Protein AF-A0A2P5TR00-F1 (afdb_monomer)

Secondary structure (DSSP, 8-state):
--HHHHHHHHHHHHHHHHHHHHHS---HHHHHHHHHHHHHHHHHHHHHHTTTTTTTTT---SSSGGGTTSS------

Solvent-accessible surface area (backbone atoms only — not comparable to full-atom values): 4936 Å² total; per-residue (Å²): 120,61,70,68,59,54,54,52,50,52,51,51,53,50,51,52,51,50,46,53,67,66,75,46,94,57,58,76,70,61,48,52,52,52,53,53,52,51,50,51,52,51,52,55,49,47,54,56,62,73,27,85,76,52,77,64,81,75,70,79,83,67,75,77,74,76,70,68,83,77,87,78,75,81,89,82,127

Organism: NCBI:txid641510

Foldseek 3Di:
DPPVVLVVVVVVLVVVLVCCLPVDPDDPVVSVVVVVVSVVVNVVVVVVVVPPPPVPVPDPPDDPPPPPPPPPDPPPD

Radius of gyration: 25.34 Å; Cα contacts (8 Å, |Δi|>4): 10; chains: 1; bounding box: 67×26×61 Å

pLDDT: mean 76.02, std 13.22, range [51.38, 92.62]

Nearest PDB structures (foldseek):
  7oci-assembly1_C  TM=6.213E-01  e=3.127E+00  Saccharomyces cerevisiae S288C
  6dma-assembly1_B  TM=6.939E-01  e=8.837E+00  synthetic construct

Mean predicted aligned error: 13.51 Å

Sequence (77 aa):
MPLINLIIILIVVGVLLWLVNTYIPMDRKIKNILNVVVVIAVVIWLLQAFGVLGALDGIRVGAVMIMAPLLHDPAIG

InterPro domains:
  IPR049641 Thivi_2564 membrane protein [NF041949] (3-53)
  IPR049641 Thivi_2564 membrane protein [PF28077] (2-53)

Structure (mmCIF, N/CA/C/O backbone):
data_AF-A0A2P5TR00-F1
#
_entry.id   AF-A0A2P5TR00-F1
#
loop_
_atom_site.group_PDB
_atom_site.id
_atom_site.type_symbol
_atom_site.label_atom_id
_atom_site.label_alt_id
_atom_site.label_comp_id
_atom_site.label_asym_id
_atom_site.label_entity_id
_atom_site.label_seq_id
_atom_site.pdbx_PDB_ins_code
_atom_site.Cartn_x
_atom_site.Cartn_y
_atom_site.Cartn_z
_atom_site.occupancy
_atom_site.B_iso_or_equiv
_atom_site.auth_seq_id
_atom_site.auth_comp_id
_atom_site.auth_asym_id
_atom_site.auth_atom_id
_atom_site.pdbx_PDB_model_num
ATOM 1 N N . MET A 1 1 ? 10.625 -6.808 -11.939 1.00 63.41 1 MET A N 1
ATOM 2 C CA . MET A 1 1 ? 9.226 -7.052 -12.374 1.00 63.41 1 MET A CA 1
ATOM 3 C C . MET A 1 1 ? 8.827 -5.975 -13.377 1.00 63.41 1 MET A C 1
ATOM 5 O O . MET A 1 1 ? 9.211 -4.835 -13.139 1.00 63.41 1 MET A O 1
ATOM 9 N N . PRO A 1 2 ? 8.108 -6.276 -14.478 1.00 76.81 2 PRO A N 1
ATOM 10 C CA . PRO A 1 2 ? 7.647 -5.232 -15.396 1.00 76.81 2 PRO A CA 1
ATOM 11 C C . PRO A 1 2 ? 6.697 -4.266 -14.668 1.00 76.81 2 PRO A C 1
ATOM 13 O O . PRO A 1 2 ? 5.920 -4.702 -13.817 1.00 76.81 2 PRO A O 1
ATOM 16 N N . LEU A 1 3 ? 6.762 -2.965 -14.989 1.00 78.88 3 LEU A N 1
ATOM 17 C CA . LEU A 1 3 ? 6.025 -1.891 -14.291 1.00 78.88 3 LEU A CA 1
ATOM 18 C C . LEU A 1 3 ? 4.525 -2.182 -14.163 1.00 78.88 3 LEU A C 1
ATOM 20 O O . LEU A 1 3 ? 3.930 -1.951 -13.114 1.00 78.88 3 LEU A O 1
ATOM 24 N N . ILE A 1 4 ? 3.935 -2.764 -15.208 1.00 82.06 4 ILE A N 1
ATOM 25 C CA . ILE A 1 4 ? 2.523 -3.149 -15.224 1.00 82.06 4 ILE A CA 1
ATOM 26 C C . ILE A 1 4 ? 2.182 -4.163 -14.122 1.00 82.06 4 ILE A C 1
ATOM 28 O O . ILE A 1 4 ? 1.154 -4.038 -13.465 1.00 82.06 4 ILE A O 1
ATOM 32 N N . ASN A 1 5 ? 3.073 -5.118 -13.848 1.00 82.81 5 ASN A N 1
ATOM 33 C CA . ASN A 1 5 ? 2.859 -6.143 -12.830 1.00 82.81 5 A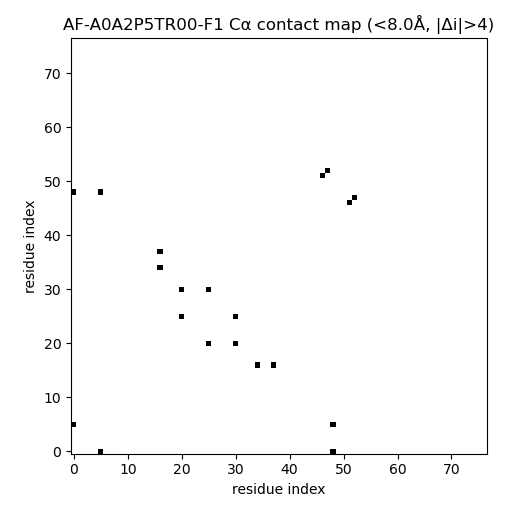SN A CA 1
ATOM 34 C C . ASN A 1 5 ? 2.924 -5.548 -11.419 1.00 82.81 5 ASN A C 1
ATOM 36 O O . ASN A 1 5 ? 2.161 -5.944 -10.545 1.00 82.81 5 ASN A O 1
ATOM 40 N N . LEU A 1 6 ? 3.807 -4.566 -11.205 1.00 86.00 6 LEU A N 1
ATOM 41 C CA . LEU A 1 6 ? 3.913 -3.839 -9.938 1.00 86.00 6 LEU A CA 1
ATOM 42 C C . LEU A 1 6 ? 2.624 -3.059 -9.654 1.00 86.00 6 LEU A C 1
ATOM 44 O O . LEU A 1 6 ? 2.087 -3.151 -8.553 1.00 86.00 6 LEU A O 1
ATOM 48 N N . ILE A 1 7 ? 2.095 -2.359 -10.661 1.00 86.62 7 ILE A N 1
ATOM 49 C CA . ILE A 1 7 ? 0.832 -1.614 -10.556 1.00 86.62 7 ILE A CA 1
ATOM 50 C C . ILE A 1 7 ? -0.330 -2.557 -10.225 1.00 86.62 7 ILE A C 1
ATOM 52 O O . ILE A 1 7 ? -1.106 -2.267 -9.316 1.00 86.62 7 ILE A O 1
ATOM 56 N N . ILE A 1 8 ? -0.426 -3.704 -10.906 1.00 90.56 8 ILE A N 1
ATOM 57 C CA . ILE A 1 8 ? -1.467 -4.707 -10.636 1.00 90.56 8 ILE A CA 1
ATOM 58 C C . ILE A 1 8 ? -1.388 -5.190 -9.184 1.00 90.56 8 ILE A C 1
ATOM 60 O O . ILE A 1 8 ? -2.403 -5.204 -8.491 1.00 90.56 8 ILE A O 1
ATOM 64 N N . ILE A 1 9 ? -0.194 -5.537 -8.695 1.00 89.56 9 ILE A N 1
ATOM 65 C CA . ILE A 1 9 ? -0.010 -5.985 -7.307 1.00 89.56 9 ILE A CA 1
ATOM 66 C C . ILE A 1 9 ? -0.412 -4.884 -6.320 1.00 89.56 9 ILE A C 1
ATOM 68 O O . ILE A 1 9 ? -1.086 -5.172 -5.334 1.00 89.56 9 ILE A O 1
ATOM 72 N N . LEU A 1 10 ? -0.066 -3.626 -6.596 1.00 90.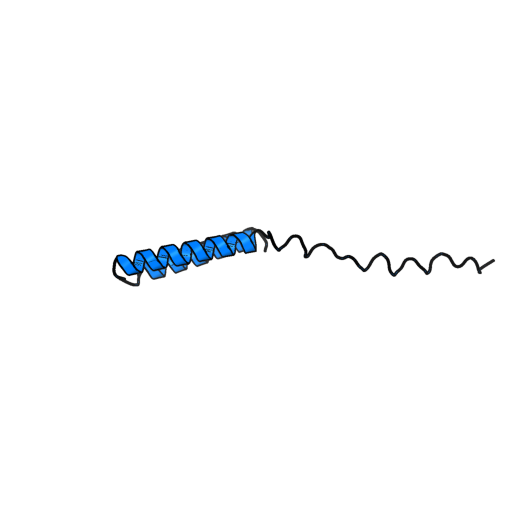25 10 LEU A N 1
ATOM 73 C CA . LEU A 1 10 ? -0.422 -2.504 -5.730 1.00 90.25 10 LEU A CA 1
ATOM 74 C C . LEU A 1 10 ? -1.942 -2.315 -5.629 1.00 90.25 10 LEU A C 1
ATOM 76 O O . LEU A 1 10 ? -2.467 -2.098 -4.536 1.00 90.25 10 LEU A O 1
ATOM 80 N N . ILE A 1 11 ? -2.651 -2.464 -6.752 1.00 91.38 11 ILE A N 1
ATOM 81 C CA . ILE A 1 11 ? -4.118 -2.432 -6.793 1.00 91.38 11 ILE A CA 1
ATOM 82 C C . ILE A 1 11 ? -4.694 -3.6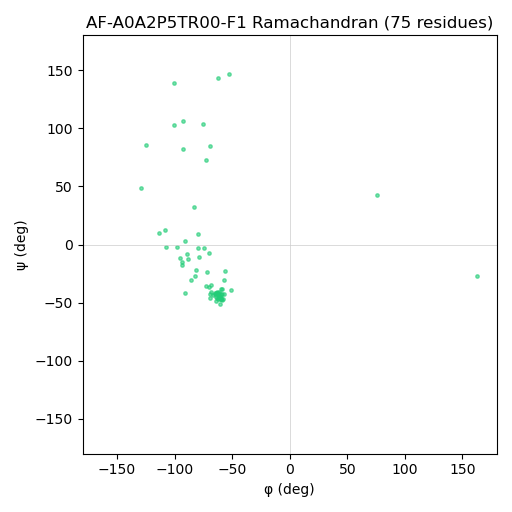06 -5.994 1.00 91.38 11 ILE A C 1
ATOM 84 O O . ILE A 1 11 ? -5.558 -3.395 -5.145 1.00 91.38 11 ILE A O 1
ATOM 88 N N . VAL A 1 12 ? -4.201 -4.829 -6.211 1.00 92.56 12 VAL A N 1
ATOM 89 C CA . VAL A 1 12 ? -4.678 -6.034 -5.511 1.00 92.56 12 VAL A CA 1
ATOM 90 C C . VAL A 1 12 ? -4.487 -5.911 -3.998 1.00 92.56 12 VAL A C 1
ATOM 92 O O . VAL A 1 12 ? -5.426 -6.154 -3.241 1.00 92.56 12 VAL A O 1
ATOM 95 N N . VAL A 1 13 ? -3.305 -5.484 -3.547 1.00 89.44 13 VAL A N 1
ATOM 96 C CA . VAL A 1 13 ? -3.006 -5.283 -2.121 1.00 89.44 13 VAL A CA 1
ATOM 97 C C . VAL A 1 13 ? -3.868 -4.166 -1.529 1.00 89.44 13 VAL A C 1
ATOM 99 O O . VAL A 1 13 ? -4.402 -4.327 -0.432 1.00 89.44 13 VAL A O 1
ATOM 102 N N . GLY A 1 14 ? -4.062 -3.062 -2.257 1.00 90.12 14 GLY A N 1
ATOM 103 C CA . GLY A 1 14 ? -4.929 -1.962 -1.829 1.00 90.12 14 GLY A CA 1
ATOM 104 C C . GLY A 1 14 ? -6.390 -2.386 -1.659 1.00 90.12 14 GLY A C 1
ATOM 105 O O . GLY A 1 14 ? -7.011 -2.066 -0.646 1.00 90.12 14 GLY A O 1
ATOM 106 N N . VAL A 1 15 ? -6.924 -3.160 -2.607 1.00 91.81 15 VAL A N 1
ATOM 107 C CA . VAL A 1 15 ? -8.294 -3.694 -2.547 1.00 91.81 15 VAL A CA 1
ATOM 108 C C . VAL A 1 15 ? -8.441 -4.704 -1.407 1.00 91.81 15 VAL A C 1
ATOM 110 O O . VAL A 1 15 ? -9.408 -4.620 -0.650 1.00 91.81 15 VAL A O 1
ATOM 113 N N . LEU A 1 16 ? -7.474 -5.608 -1.221 1.00 88.12 16 LEU A N 1
ATOM 114 C CA . LEU A 1 16 ? -7.449 -6.549 -0.093 1.00 88.12 16 LEU A CA 1
ATOM 115 C C . LEU A 1 16 ? -7.455 -5.822 1.253 1.00 88.12 16 LEU A C 1
ATOM 117 O O . LEU A 1 16 ? -8.257 -6.153 2.126 1.00 88.12 16 LEU A O 1
ATOM 121 N N . LEU A 1 17 ? -6.609 -4.802 1.415 1.00 86.19 17 LEU A N 1
ATOM 122 C CA . LEU A 1 17 ? -6.565 -4.006 2.639 1.00 86.19 17 LEU A CA 1
ATOM 123 C C . LEU A 1 17 ? -7.883 -3.262 2.876 1.00 86.19 17 LEU A C 1
ATOM 125 O O . LEU A 1 17 ? -8.375 -3.221 4.006 1.00 86.19 17 LEU A O 1
ATOM 129 N N . TRP A 1 18 ? -8.470 -2.698 1.819 1.00 87.19 18 TRP A N 1
ATOM 130 C CA . TRP A 1 18 ? -9.762 -2.022 1.897 1.00 87.19 18 TRP A CA 1
ATOM 131 C C . TRP A 1 18 ? -10.878 -2.976 2.331 1.00 87.19 18 TRP A C 1
ATOM 133 O O . TRP A 1 18 ? -11.671 -2.617 3.204 1.00 87.19 18 TRP A O 1
ATOM 143 N N . LEU A 1 19 ? -10.900 -4.200 1.794 1.00 86.44 19 LEU A N 1
ATOM 144 C CA . LEU A 1 19 ? -11.827 -5.251 2.211 1.00 86.44 19 LEU A CA 1
ATOM 145 C C . LEU A 1 19 ? -11.632 -5.601 3.689 1.00 86.44 19 LEU A C 1
ATOM 147 O O . LEU A 1 19 ? -12.587 -5.547 4.459 1.00 86.44 19 LEU A O 1
ATOM 151 N N . VAL A 1 20 ? -10.404 -5.880 4.121 1.00 84.69 20 VAL A N 1
ATOM 152 C CA . VAL A 1 20 ? -10.122 -6.206 5.529 1.00 84.69 20 VAL A CA 1
ATOM 153 C C . VAL A 1 20 ? -10.581 -5.077 6.460 1.00 84.69 20 VAL A C 1
ATOM 155 O O . VAL A 1 20 ? -11.228 -5.330 7.472 1.00 84.69 20 VAL A O 1
ATOM 158 N N . ASN A 1 21 ? -10.326 -3.822 6.092 1.00 83.75 21 ASN A N 1
ATOM 159 C CA . ASN A 1 21 ? -10.726 -2.649 6.870 1.00 83.75 21 ASN A CA 1
ATOM 160 C C . ASN A 1 21 ? -12.242 -2.350 6.844 1.00 83.75 21 ASN A C 1
ATOM 162 O O . ASN A 1 21 ? -12.738 -1.663 7.740 1.00 83.75 21 ASN A O 1
ATOM 166 N N . THR A 1 22 ? -12.958 -2.807 5.813 1.00 83.62 22 THR A N 1
ATOM 167 C CA . THR A 1 22 ? -14.403 -2.568 5.629 1.00 83.62 22 THR A CA 1
ATOM 168 C C . THR A 1 22 ? -15.252 -3.671 6.250 1.00 83.62 22 THR A C 1
ATOM 170 O O . THR A 1 22 ? -16.266 -3.380 6.876 1.00 83.62 22 THR A O 1
ATOM 173 N N . TYR A 1 23 ? -14.845 -4.930 6.092 1.00 82.56 23 TYR A N 1
ATOM 174 C CA . TYR A 1 23 ? -15.649 -6.088 6.487 1.00 82.56 23 TYR A CA 1
ATOM 175 C C . TYR A 1 23 ? -15.344 -6.598 7.895 1.00 82.56 23 TYR A C 1
ATOM 177 O O . TYR A 1 23 ? -16.170 -7.307 8.465 1.00 82.56 23 TYR A O 1
ATOM 185 N N . ILE A 1 24 ? -14.197 -6.234 8.476 1.00 80.25 24 ILE A N 1
ATOM 186 C CA . ILE A 1 24 ? -13.883 -6.555 9.868 1.00 80.25 24 ILE A CA 1
ATOM 187 C C . ILE A 1 24 ? -14.154 -5.303 10.712 1.00 80.25 24 ILE A C 1
ATOM 189 O O . ILE A 1 24 ? -13.340 -4.374 10.691 1.00 80.25 24 ILE A O 1
ATOM 193 N N . PRO A 1 25 ? -15.279 -5.236 11.453 1.00 75.50 25 PRO A N 1
ATOM 194 C CA . PRO A 1 25 ? -15.537 -4.155 12.395 1.00 75.50 25 PRO A CA 1
ATOM 195 C C . PRO A 1 25 ? -14.569 -4.295 13.573 1.00 75.50 25 PRO A C 1
ATOM 197 O O . PRO A 1 25 ? -14.859 -4.930 14.583 1.00 75.50 25 PRO A O 1
ATOM 200 N N . MET A 1 26 ? -13.371 -3.745 13.399 1.00 77.88 26 MET A N 1
ATOM 201 C CA . MET A 1 26 ? -12.299 -3.812 14.377 1.00 77.88 26 MET A CA 1
ATOM 202 C C . MET A 1 26 ? -12.228 -2.509 15.163 1.00 77.88 26 MET A C 1
ATOM 204 O O . MET A 1 26 ? -12.355 -1.415 14.605 1.00 77.88 26 MET A O 1
ATOM 208 N N . ASP A 1 27 ? -12.004 -2.636 16.467 1.00 85.00 27 ASP A N 1
ATOM 209 C CA . ASP A 1 27 ? -11.914 -1.503 17.375 1.00 85.00 27 ASP A CA 1
ATOM 210 C C . ASP A 1 27 ? -10.901 -0.454 16.897 1.00 85.00 27 ASP A C 1
ATOM 212 O O . ASP A 1 27 ? -9.856 -0.769 16.311 1.00 85.00 27 ASP A O 1
ATOM 216 N N . ARG A 1 28 ? -11.189 0.821 17.176 1.00 81.31 28 ARG A N 1
ATOM 217 C CA . ARG A 1 28 ? -10.504 1.970 16.551 1.00 81.31 28 ARG A CA 1
ATOM 218 C C . ARG A 1 28 ? -8.979 1.956 16.758 1.00 81.31 28 ARG A C 1
ATOM 220 O O . ARG A 1 28 ? -8.239 2.404 15.884 1.00 81.31 28 ARG A O 1
ATOM 227 N N . LYS A 1 29 ? -8.499 1.398 17.881 1.00 81.81 29 LYS A N 1
ATOM 228 C CA . LYS A 1 29 ? -7.062 1.196 18.162 1.00 81.81 29 LYS A CA 1
ATOM 229 C C . LYS A 1 29 ? -6.425 0.127 17.273 1.00 81.81 29 LYS A C 1
ATOM 231 O O . LYS A 1 29 ? -5.348 0.361 16.731 1.00 81.81 29 LYS A O 1
ATOM 236 N N . ILE A 1 30 ? -7.076 -1.022 17.105 1.00 82.88 30 ILE A N 1
ATOM 237 C CA . ILE A 1 30 ? -6.519 -2.153 16.350 1.00 82.88 30 ILE A CA 1
ATOM 238 C C . ILE A 1 30 ? -6.534 -1.840 14.847 1.00 82.88 30 ILE A C 1
ATOM 240 O O . ILE A 1 30 ? -5.577 -2.145 14.137 1.00 82.88 30 ILE A O 1
ATOM 244 N N . LYS A 1 31 ? -7.567 -1.133 14.369 1.00 80.56 31 LYS A N 1
ATOM 245 C CA . LYS A 1 31 ? -7.660 -0.655 12.982 1.00 80.56 31 LYS A CA 1
ATOM 246 C C . LYS A 1 31 ? -6.493 0.259 12.586 1.00 80.56 31 LYS A C 1
ATOM 248 O O . LYS A 1 31 ? -5.932 0.100 11.503 1.00 80.56 31 LYS A O 1
ATOM 253 N N . ASN A 1 32 ? -6.090 1.175 13.469 1.00 83.38 32 ASN A N 1
ATOM 254 C CA . ASN A 1 32 ? -4.935 2.041 13.218 1.00 83.38 32 ASN A CA 1
ATOM 255 C C . ASN A 1 32 ? -3.622 1.249 13.142 1.00 83.38 32 ASN A C 1
ATOM 257 O O . ASN A 1 32 ? -2.824 1.501 12.245 1.00 83.38 32 ASN A O 1
ATOM 261 N N . ILE A 1 33 ? -3.413 0.280 14.041 1.00 87.56 33 ILE A N 1
ATOM 262 C CA . ILE A 1 33 ? -2.199 -0.552 14.050 1.00 87.56 33 ILE A CA 1
ATOM 263 C C . ILE A 1 33 ? -2.098 -1.363 12.754 1.00 87.56 33 ILE A C 1
ATOM 265 O O . ILE A 1 33 ? -1.054 -1.344 12.109 1.00 87.56 33 ILE A O 1
ATOM 269 N N . LEU A 1 34 ? -3.185 -2.012 12.329 1.00 86.75 34 LEU A N 1
ATOM 270 C CA . LEU A 1 34 ? -3.200 -2.803 11.098 1.00 86.75 34 LEU A CA 1
ATOM 27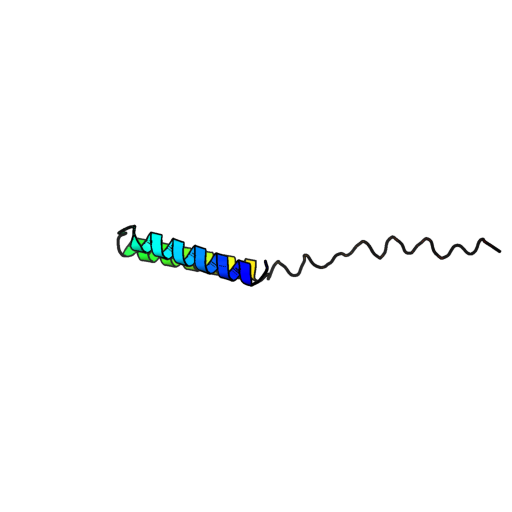1 C C . LEU A 1 34 ? -2.873 -1.950 9.865 1.00 86.75 34 LEU A C 1
ATOM 273 O O . LEU A 1 34 ? -2.030 -2.340 9.062 1.00 86.75 34 LEU A O 1
ATOM 277 N N . ASN A 1 35 ? -3.503 -0.780 9.724 1.00 85.81 35 ASN A N 1
ATOM 278 C CA . ASN A 1 35 ? -3.264 0.087 8.571 1.00 85.81 35 ASN A CA 1
ATOM 279 C C . ASN A 1 35 ? -1.805 0.566 8.524 1.00 85.81 35 ASN A C 1
ATOM 281 O O . ASN A 1 35 ? -1.171 0.503 7.476 1.00 85.81 35 ASN A O 1
ATOM 285 N N . VAL A 1 36 ? -1.244 0.972 9.668 1.00 89.44 36 VAL A N 1
ATOM 286 C CA . VAL A 1 36 ? 0.169 1.375 9.762 1.00 89.44 36 VAL A CA 1
ATOM 287 C C . VAL A 1 36 ? 1.095 0.221 9.373 1.00 89.44 36 VAL A C 1
ATOM 289 O O . VAL A 1 36 ? 1.996 0.414 8.560 1.00 89.44 36 VAL A O 1
ATOM 292 N N . VAL A 1 37 ? 0.853 -0.985 9.893 1.00 90.75 37 VAL A N 1
ATOM 293 C CA . VAL A 1 37 ? 1.666 -2.172 9.579 1.00 90.75 37 VAL A CA 1
ATOM 294 C C . VAL A 1 37 ? 1.613 -2.504 8.088 1.00 90.75 37 VAL A C 1
ATOM 296 O O . VAL A 1 37 ? 2.657 -2.736 7.478 1.00 90.75 37 VAL A O 1
ATOM 299 N N . VAL A 1 38 ? 0.426 -2.490 7.478 1.00 89.00 38 VAL A N 1
ATOM 300 C CA . VAL A 1 38 ? 0.282 -2.817 6.052 1.00 89.00 38 VAL A CA 1
ATOM 301 C C . VAL A 1 38 ? 0.920 -1.746 5.173 1.00 89.00 38 VAL A C 1
ATOM 303 O O . VAL A 1 38 ? 1.620 -2.088 4.223 1.00 89.00 38 VAL A O 1
ATOM 306 N N . VAL A 1 39 ? 0.758 -0.465 5.507 1.00 88.19 39 VAL A N 1
ATOM 307 C CA . VAL A 1 39 ? 1.426 0.626 4.784 1.00 88.19 39 VAL A CA 1
ATOM 308 C C . VAL A 1 39 ? 2.948 0.464 4.844 1.00 88.19 39 VAL A C 1
ATOM 310 O O . VAL A 1 39 ? 3.602 0.545 3.806 1.00 88.19 39 VAL A O 1
ATOM 313 N N . ILE A 1 40 ? 3.518 0.164 6.016 1.00 92.62 40 ILE A N 1
ATOM 314 C CA . ILE A 1 40 ? 4.964 -0.083 6.160 1.00 92.62 40 ILE A CA 1
ATOM 315 C C . ILE A 1 40 ? 5.405 -1.281 5.308 1.00 92.62 40 ILE A C 1
ATOM 317 O O . ILE A 1 40 ? 6.399 -1.185 4.588 1.00 92.62 40 ILE A O 1
ATOM 321 N N . ALA A 1 41 ? 4.660 -2.389 5.342 1.00 90.44 41 ALA A N 1
ATOM 322 C CA . ALA A 1 41 ? 4.961 -3.571 4.537 1.00 90.44 41 ALA A CA 1
ATOM 323 C C . ALA A 1 41 ? 4.951 -3.262 3.029 1.00 90.44 41 ALA A C 1
ATOM 325 O O . ALA A 1 41 ? 5.864 -3.675 2.314 1.00 90.44 41 ALA A O 1
ATOM 326 N N . VAL A 1 42 ? 3.970 -2.486 2.554 1.00 88.88 42 VAL A N 1
ATOM 327 C CA . VAL A 1 42 ? 3.887 -2.049 1.151 1.00 88.88 42 VAL A CA 1
ATOM 328 C C . VAL A 1 42 ? 5.067 -1.152 0.778 1.00 88.88 42 VAL A C 1
ATOM 330 O O . VAL A 1 42 ? 5.645 -1.337 -0.288 1.00 88.88 42 VAL A O 1
ATOM 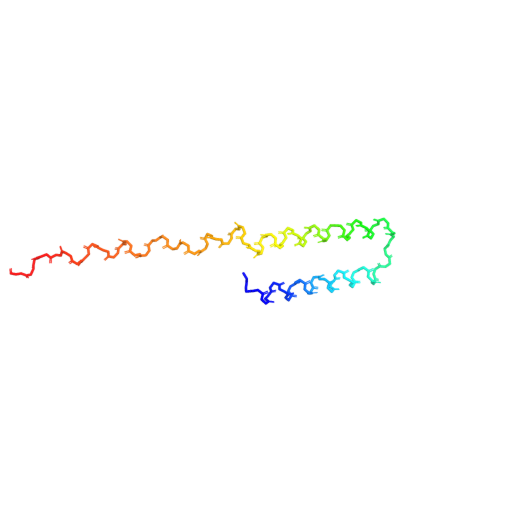333 N N . VAL A 1 43 ? 5.477 -0.220 1.644 1.00 89.19 43 VAL A N 1
ATOM 334 C CA . VAL A 1 43 ? 6.637 0.654 1.387 1.00 89.19 43 VAL A CA 1
ATOM 335 C C . VAL A 1 43 ? 7.931 -0.156 1.273 1.00 89.19 43 VAL A C 1
ATOM 337 O O . VAL A 1 43 ? 8.689 0.038 0.324 1.00 89.19 43 VAL A O 1
ATOM 340 N N . ILE A 1 44 ? 8.172 -1.097 2.191 1.00 88.69 44 ILE A N 1
ATOM 341 C CA . ILE A 1 44 ? 9.349 -1.980 2.140 1.00 88.69 44 ILE A CA 1
ATOM 342 C C . ILE A 1 44 ? 9.327 -2.830 0.864 1.00 88.69 44 ILE A C 1
ATOM 344 O O . ILE A 1 44 ? 10.342 -2.941 0.174 1.00 88.69 44 ILE A O 1
ATOM 348 N N . TRP A 1 45 ? 8.166 -3.388 0.521 1.00 87.19 45 TRP A N 1
ATOM 349 C CA . TRP A 1 45 ? 7.995 -4.181 -0.692 1.00 87.19 45 TRP A CA 1
ATOM 350 C C . TRP A 1 45 ? 8.255 -3.359 -1.959 1.00 87.19 45 TRP A C 1
ATOM 352 O O . TRP A 1 45 ? 8.944 -3.829 -2.863 1.00 87.19 45 TRP A O 1
ATOM 362 N N . LEU A 1 46 ? 7.776 -2.113 -2.015 1.00 85.00 46 LEU A N 1
ATOM 363 C CA . LEU A 1 46 ? 8.040 -1.206 -3.131 1.00 85.00 46 LEU A CA 1
ATOM 364 C C . LEU A 1 46 ? 9.538 -0.919 -3.277 1.00 85.00 46 LEU A C 1
ATOM 366 O O . LEU A 1 46 ? 10.057 -1.013 -4.386 1.00 85.00 46 LEU A O 1
ATOM 370 N N . LEU A 1 47 ? 10.255 -0.640 -2.185 1.00 85.06 47 LEU A N 1
ATOM 371 C CA . LEU A 1 47 ? 11.709 -0.419 -2.221 1.00 85.06 47 LEU A CA 1
ATOM 372 C C . LEU A 1 47 ? 12.475 -1.633 -2.777 1.00 85.06 47 LEU A C 1
ATOM 374 O O . LEU A 1 47 ? 13.422 -1.472 -3.550 1.00 85.06 47 LEU A O 1
ATOM 378 N N . GLN A 1 48 ? 12.043 -2.847 -2.430 1.00 79.06 48 GLN A N 1
ATOM 379 C CA . GLN A 1 48 ? 12.595 -4.087 -2.985 1.00 79.06 48 GLN A CA 1
ATOM 380 C C . GLN A 1 48 ? 12.225 -4.259 -4.468 1.00 79.06 48 GLN A C 1
ATOM 382 O O . GLN A 1 48 ? 13.081 -4.608 -5.283 1.00 79.06 48 GLN A O 1
ATOM 387 N N . ALA A 1 49 ? 10.973 -3.970 -4.836 1.00 74.50 49 ALA A N 1
ATOM 388 C CA . ALA A 1 49 ? 10.446 -4.125 -6.192 1.00 74.50 49 ALA A CA 1
ATOM 389 C C . ALA A 1 49 ? 11.050 -3.132 -7.200 1.00 74.50 49 ALA A C 1
ATOM 391 O O . ALA A 1 49 ? 11.267 -3.501 -8.357 1.00 74.50 49 ALA A O 1
ATOM 392 N N . PHE A 1 50 ? 11.358 -1.904 -6.768 1.00 73.94 50 PHE A N 1
ATOM 393 C CA . PHE A 1 50 ? 12.064 -0.895 -7.567 1.00 73.94 50 PHE A CA 1
ATOM 394 C C . PHE A 1 50 ? 13.562 -1.180 -7.727 1.00 73.94 50 PHE A C 1
ATOM 396 O O . PHE A 1 50 ? 14.240 -0.489 -8.482 1.00 73.94 50 PHE A O 1
ATOM 403 N N . GLY A 1 51 ? 14.077 -2.240 -7.101 1.00 65.88 51 GLY A N 1
ATOM 404 C CA . GLY A 1 51 ? 15.366 -2.787 -7.488 1.00 65.88 51 GLY A CA 1
ATOM 405 C C . GLY A 1 51 ? 16.568 -1.972 -7.022 1.00 65.88 51 GLY A C 1
ATOM 406 O O . GLY A 1 51 ? 17.558 -1.923 -7.744 1.00 65.88 51 GLY A O 1
ATOM 407 N N . VAL A 1 52 ? 16.572 -1.486 -5.774 1.00 54.59 52 VAL A N 1
ATOM 408 C CA . VAL A 1 52 ? 17.854 -1.254 -5.065 1.00 54.59 52 VAL A CA 1
ATOM 409 C C . VAL A 1 52 ? 18.694 -2.554 -5.020 1.00 54.59 52 VAL A C 1
ATOM 411 O O . VAL A 1 52 ? 19.915 -2.500 -4.951 1.00 54.59 52 VAL A O 1
ATOM 414 N N . LEU A 1 53 ? 18.058 -3.729 -5.157 1.00 53.94 53 LEU A N 1
ATOM 415 C CA . LEU A 1 53 ? 18.696 -5.055 -5.231 1.00 53.94 53 LEU A CA 1
ATOM 416 C C . LEU A 1 53 ? 18.679 -5.700 -6.638 1.00 53.94 53 LEU A C 1
ATOM 418 O O . LEU A 1 53 ? 19.206 -6.792 -6.812 1.00 53.94 53 LEU A O 1
ATOM 422 N N . GLY A 1 54 ? 18.071 -5.056 -7.643 1.00 51.56 54 GLY A N 1
ATOM 423 C CA . GLY A 1 54 ? 17.859 -5.629 -8.986 1.00 51.56 54 GLY A CA 1
ATOM 424 C C . GLY A 1 54 ? 18.927 -5.263 -10.023 1.00 51.56 54 GLY A C 1
ATOM 425 O O . GLY A 1 54 ? 18.978 -5.865 -11.091 1.00 51.56 54 GLY A O 1
ATOM 426 N N . ALA A 1 55 ? 19.804 -4.303 -9.716 1.00 53.22 55 ALA A N 1
ATOM 427 C CA . ALA A 1 55 ? 20.885 -3.885 -10.612 1.00 53.22 55 ALA A CA 1
ATOM 428 C C . ALA A 1 55 ? 22.003 -4.940 -10.777 1.00 53.22 55 ALA A C 1
ATOM 430 O O . ALA A 1 55 ? 22.889 -4.765 -11.611 1.00 53.22 55 ALA A O 1
ATOM 431 N N . LEU A 1 56 ? 21.972 -6.036 -10.008 1.00 52.69 56 LEU A N 1
ATOM 432 C CA . LEU A 1 56 ? 23.009 -7.074 -10.015 1.00 52.69 56 LEU A CA 1
ATOM 433 C C . LEU A 1 56 ? 22.717 -8.249 -10.965 1.00 52.69 56 LEU A C 1
ATOM 435 O O . LEU A 1 56 ? 23.638 -8.981 -11.310 1.00 52.69 56 LEU A O 1
ATOM 439 N N . ASP A 1 57 ? 21.482 -8.404 -11.454 1.00 55.28 57 ASP A N 1
ATOM 440 C CA . ASP A 1 57 ? 21.088 -9.544 -12.308 1.00 55.28 57 ASP A CA 1
ATOM 441 C C . ASP A 1 57 ? 21.536 -9.393 -13.780 1.00 55.28 57 ASP A C 1
ATOM 443 O O . ASP A 1 57 ? 21.468 -10.331 -14.577 1.00 55.28 57 ASP A O 1
ATOM 447 N N . GLY A 1 58 ? 22.007 -8.200 -14.165 1.00 56.41 58 GLY A N 1
ATOM 448 C CA . GLY A 1 58 ? 22.451 -7.887 -15.528 1.00 56.41 58 GLY A CA 1
ATOM 449 C C . GLY A 1 58 ? 23.926 -8.177 -15.815 1.00 56.41 58 GLY A C 1
ATOM 450 O O . GLY A 1 58 ? 24.329 -8.170 -16.979 1.00 56.41 58 GLY A O 1
ATOM 451 N N . ILE A 1 59 ? 24.752 -8.436 -14.796 1.00 58.47 59 ILE A N 1
ATOM 452 C CA . ILE A 1 59 ? 26.196 -8.585 -14.994 1.00 58.47 59 ILE A CA 1
ATOM 453 C C . ILE A 1 59 ? 26.544 -10.061 -15.216 1.00 58.47 59 ILE A C 1
ATOM 455 O O . ILE A 1 59 ? 27.008 -10.768 -14.324 1.00 58.47 59 ILE A O 1
ATOM 459 N N . ARG A 1 60 ? 26.368 -10.530 -16.455 1.00 61.31 60 ARG A N 1
ATOM 460 C CA . ARG A 1 60 ? 26.980 -11.783 -16.924 1.00 61.31 60 ARG A CA 1
ATOM 461 C C . ARG A 1 60 ? 28.491 -11.579 -17.121 1.00 61.31 60 ARG A C 1
ATOM 463 O O . ARG A 1 60 ? 28.962 -11.509 -18.255 1.00 61.31 60 ARG A O 1
ATOM 470 N N . VAL A 1 61 ? 29.267 -11.480 -16.039 1.00 62.81 61 VAL A N 1
ATOM 471 C CA . VAL A 1 61 ? 30.730 -11.645 -16.122 1.00 62.81 61 VAL A CA 1
ATOM 472 C C . VAL A 1 61 ? 31.002 -13.138 -16.270 1.00 62.81 61 VAL A C 1
ATOM 474 O O . VAL A 1 61 ? 30.878 -13.882 -15.305 1.00 62.81 61 VAL A O 1
ATOM 477 N N . GLY A 1 62 ? 31.336 -13.608 -17.471 1.00 59.72 62 GLY A N 1
ATOM 478 C CA . GL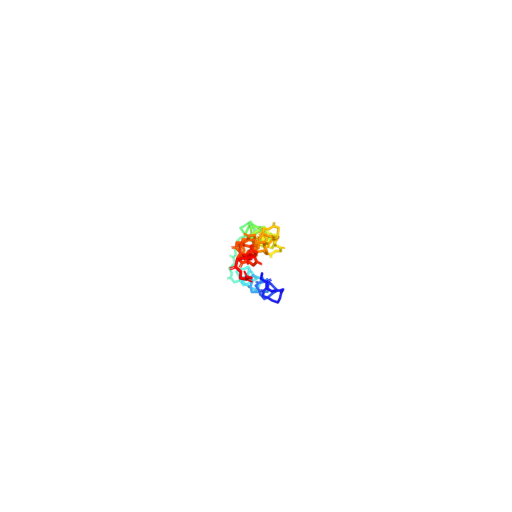Y A 1 62 ? 31.901 -14.955 -17.582 1.00 59.72 62 GLY A CA 1
ATOM 479 C C . GLY A 1 62 ? 31.898 -15.612 -18.953 1.00 59.72 62 GLY A C 1
ATOM 480 O O . GLY A 1 62 ? 32.773 -16.423 -19.202 1.00 59.72 62 GLY A O 1
ATOM 481 N N . ALA A 1 63 ? 30.985 -15.283 -19.870 1.00 58.72 63 ALA A N 1
ATOM 482 C CA . ALA A 1 63 ? 30.892 -16.067 -21.111 1.00 58.72 63 ALA A CA 1
ATOM 483 C C . ALA A 1 63 ? 31.858 -15.615 -22.224 1.00 58.72 63 ALA A C 1
ATOM 485 O O . ALA A 1 63 ? 32.311 -16.437 -23.012 1.00 58.72 63 ALA A O 1
ATOM 486 N N . VAL A 1 64 ? 32.203 -14.324 -22.297 1.00 56.84 64 VAL A N 1
ATOM 487 C CA . VAL A 1 64 ? 32.967 -13.787 -23.443 1.00 56.84 64 VAL A CA 1
ATOM 488 C C . VAL A 1 64 ? 34.480 -14.027 -23.317 1.00 56.84 64 VAL A C 1
ATOM 490 O O . VAL A 1 64 ? 35.160 -14.173 -24.325 1.00 56.84 64 VAL A O 1
ATOM 493 N N . MET A 1 65 ? 35.025 -14.134 -22.100 1.00 62.88 65 MET A N 1
ATOM 494 C CA . MET A 1 65 ? 36.481 -14.206 -21.896 1.00 62.88 65 MET A CA 1
ATOM 495 C C . MET A 1 65 ? 37.082 -15.610 -22.105 1.00 62.88 65 MET A C 1
ATOM 497 O O . MET A 1 65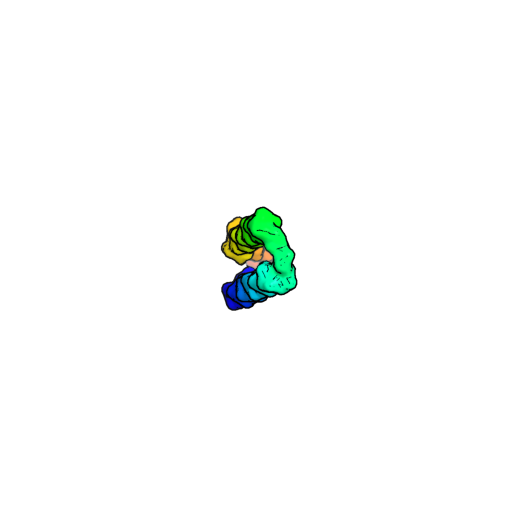 ? 38.267 -15.720 -22.399 1.00 62.88 65 MET A O 1
ATOM 501 N N . ILE A 1 66 ? 36.290 -16.686 -22.008 1.00 60.12 66 ILE A N 1
ATOM 502 C CA . ILE A 1 66 ? 36.814 -18.070 -22.029 1.00 60.12 66 ILE A CA 1
ATOM 503 C C . ILE A 1 66 ? 36.915 -18.653 -23.458 1.00 60.12 66 ILE A C 1
ATOM 505 O O . ILE A 1 66 ? 37.513 -19.704 -23.650 1.00 60.12 66 ILE A O 1
ATOM 509 N N . MET A 1 67 ? 36.386 -17.962 -24.479 1.00 57.88 67 MET A N 1
ATOM 510 C CA . MET A 1 67 ? 36.449 -18.398 -25.891 1.00 57.88 67 MET A CA 1
ATOM 511 C C . MET A 1 67 ? 37.576 -17.733 -26.700 1.00 57.88 67 MET A C 1
ATOM 513 O O . MET A 1 67 ? 37.769 -18.046 -27.872 1.00 57.88 67 MET A O 1
ATOM 517 N N . ALA A 1 68 ? 38.339 -16.827 -26.084 1.00 63.31 68 ALA A N 1
ATOM 518 C CA . ALA A 1 68 ? 39.441 -16.111 -26.722 1.00 63.31 68 ALA A CA 1
ATOM 519 C C . ALA A 1 68 ? 40.802 -16.849 -26.870 1.00 63.31 68 ALA A C 1
ATOM 521 O O . ALA A 1 68 ? 41.678 -16.243 -27.484 1.00 63.31 68 ALA A O 1
ATOM 522 N N . PRO A 1 69 ? 41.056 -18.095 -26.393 1.00 61.81 69 PRO A N 1
ATOM 523 C CA . PRO A 1 69 ? 42.370 -18.720 -26.624 1.00 61.81 69 PRO A CA 1
ATOM 524 C C . PRO A 1 69 ? 42.538 -19.580 -27.895 1.00 61.81 69 PRO A C 1
ATOM 526 O O . PRO A 1 69 ? 43.609 -20.150 -28.055 1.00 61.81 69 PRO A O 1
ATOM 529 N N . LEU A 1 70 ? 41.556 -19.714 -28.801 1.00 62.59 70 LEU A N 1
ATOM 530 C CA . LEU A 1 70 ? 41.646 -20.685 -29.921 1.00 62.59 70 LEU A CA 1
ATOM 531 C C . LEU A 1 70 ? 41.743 -20.091 -31.342 1.00 62.59 70 LEU A C 1
ATOM 533 O O . LEU A 1 70 ? 41.664 -20.835 -32.313 1.00 62.59 70 LEU A O 1
ATOM 537 N N . LEU A 1 71 ? 41.935 -18.776 -31.496 1.00 66.44 71 LEU A N 1
ATOM 538 C CA . LEU A 1 71 ? 42.074 -18.130 -32.818 1.00 66.44 71 LEU A CA 1
ATOM 539 C C . LEU A 1 71 ? 43.497 -17.637 -33.141 1.00 66.44 71 LEU A C 1
ATOM 541 O O . LEU A 1 71 ? 43.683 -16.902 -34.107 1.00 66.44 71 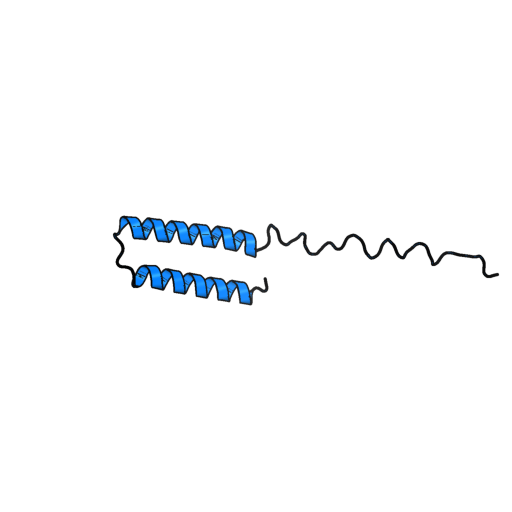LEU A O 1
ATOM 545 N N . HIS A 1 72 ? 44.506 -18.038 -32.361 1.00 66.94 72 HIS A N 1
ATOM 546 C CA . HIS A 1 72 ? 45.909 -17.696 -32.625 1.00 66.94 72 HIS A CA 1
ATOM 547 C C . HIS A 1 72 ? 46.825 -18.925 -32.613 1.00 66.94 72 HIS A C 1
ATOM 549 O O . HIS A 1 72 ? 47.868 -18.914 -31.967 1.00 66.94 72 HIS A O 1
ATOM 555 N N . ASP A 1 73 ? 46.440 -19.987 -33.325 1.00 65.31 73 ASP A N 1
ATOM 556 C CA . ASP A 1 73 ? 47.413 -20.999 -33.739 1.00 65.31 73 ASP A CA 1
ATOM 557 C C . ASP A 1 73 ? 47.948 -20.648 -35.144 1.00 65.31 73 ASP A C 1
ATOM 559 O O . ASP A 1 73 ? 47.207 -20.771 -36.123 1.00 65.31 73 ASP A O 1
ATOM 563 N N . PRO A 1 74 ? 49.194 -20.152 -35.274 1.00 65.31 74 PRO A N 1
ATOM 564 C CA . PRO A 1 74 ? 49.840 -19.921 -36.563 1.00 65.31 74 PRO A CA 1
ATOM 565 C C . PRO A 1 74 ? 50.430 -21.195 -37.208 1.00 65.31 74 PRO A C 1
ATOM 567 O O . PRO A 1 74 ? 51.130 -21.073 -38.211 1.00 65.31 74 PRO A O 1
ATOM 570 N N . ALA A 1 75 ? 50.178 -22.408 -36.698 1.00 62.91 75 ALA A N 1
ATOM 571 C CA . ALA A 1 75 ? 50.768 -23.653 -37.215 1.00 62.91 75 ALA A CA 1
ATOM 572 C C . ALA A 1 75 ? 50.055 -24.282 -38.439 1.00 62.91 75 ALA A C 1
ATOM 574 O O . ALA A 1 75 ? 50.070 -25.501 -38.614 1.00 62.91 75 ALA A O 1
ATOM 575 N N . ILE A 1 76 ? 49.467 -23.469 -39.319 1.00 59.44 76 ILE A N 1
ATOM 576 C CA . ILE A 1 76 ? 49.089 -23.884 -40.681 1.00 59.44 76 ILE A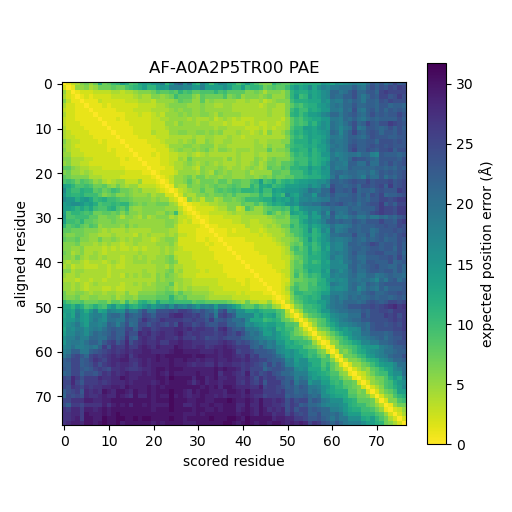 CA 1
ATOM 577 C C . ILE A 1 76 ? 49.725 -22.930 -41.696 1.00 59.44 76 ILE A C 1
ATOM 579 O O . ILE A 1 76 ? 49.119 -21.947 -42.121 1.00 59.44 76 ILE A O 1
ATOM 583 N N . GLY A 1 77 ? 50.971 -23.251 -42.052 1.00 51.38 77 GLY A N 1
ATOM 584 C CA . GLY A 1 77 ? 51.783 -22.670 -43.120 1.00 51.38 77 GLY A CA 1
ATOM 585 C C . GLY A 1 77 ? 52.879 -23.646 -43.519 1.00 51.38 77 GLY A C 1
ATOM 586 O O . GLY A 1 77 ? 53.649 -24.031 -42.613 1.00 51.38 77 GLY A O 1
#